Protein AF-D6Y7D0-F1 (afdb_monomer_lite)

pLDDT: mean 71.78, std 16.07, range [33.53, 88.06]

Secondary structure (DSSP, 8-state):
-PPPPSSSEEE-HHHHHHHHHHHHHHHTT--SSPPPHHHHHT--PPEEESS--EEHHHHHHHHHHHHHHHHHH------------

Radius of gyration: 14.58 Å; chains: 1; bounding box: 33×23×40 Å

Structure (mmCIF, N/CA/C/O backbone):
data_AF-D6Y7D0-F1
#
_entry.id   AF-D6Y7D0-F1
#
loop_
_atom_site.group_PDB
_atom_site.id
_atom_site.type_symbol
_atom_site.label_atom_id
_atom_site.label_alt_id
_atom_site.label_comp_id
_atom_site.label_asym_id
_atom_site.label_entity_id
_atom_site.label_seq_id
_atom_site.pdbx_PDB_ins_code
_atom_site.Cartn_x
_atom_site.Cartn_y
_atom_site.Cartn_z
_atom_site.occupancy
_atom_site.B_iso_or_equiv
_atom_site.auth_seq_id
_atom_site.auth_comp_id
_atom_site.auth_asym_id
_atom_site.auth_atom_id
_atom_site.pdbx_PDB_model_num
ATOM 1 N N . MET A 1 1 ? -6.386 10.556 -22.188 1.00 39.12 1 MET A N 1
ATOM 2 C CA . MET A 1 1 ? -5.357 10.149 -23.172 1.00 39.12 1 MET A CA 1
ATOM 3 C C . MET A 1 1 ? -4.247 9.467 -22.379 1.00 39.12 1 MET A C 1
ATOM 5 O O . MET A 1 1 ? -3.384 10.155 -21.854 1.00 39.12 1 MET A O 1
ATOM 9 N N . PHE A 1 2 ? -4.349 8.152 -22.169 1.00 45.81 2 PHE A N 1
ATOM 10 C CA . PHE A 1 2 ? -3.400 7.391 -21.347 1.00 45.81 2 PHE A CA 1
ATOM 11 C C . PHE A 1 2 ? -2.155 7.077 -22.177 1.00 45.81 2 PHE A C 1
ATOM 13 O O . PHE A 1 2 ? -2.261 6.569 -23.294 1.00 45.81 2 PHE A O 1
ATOM 20 N N . ARG A 1 3 ? -0.982 7.469 -21.677 1.00 54.34 3 ARG A N 1
ATOM 21 C CA . ARG A 1 3 ? 0.296 7.223 -22.350 1.00 54.34 3 ARG A CA 1
ATOM 22 C C . ARG A 1 3 ? 0.782 5.830 -21.948 1.00 54.34 3 ARG A C 1
ATOM 24 O O . ARG A 1 3 ? 0.916 5.601 -20.750 1.00 54.34 3 ARG A O 1
ATOM 31 N N . PRO A 1 4 ? 1.074 4.924 -22.896 1.00 48.75 4 PRO A N 1
ATOM 32 C CA . PRO A 1 4 ? 1.666 3.641 -22.547 1.00 48.75 4 PRO A CA 1
ATOM 33 C C . PRO A 1 4 ? 3.019 3.885 -21.872 1.00 48.75 4 PRO A C 1
ATOM 35 O O . PRO A 1 4 ? 3.819 4.697 -22.355 1.00 48.75 4 PRO A O 1
ATOM 38 N N . ALA A 1 5 ? 3.254 3.205 -20.749 1.00 48.88 5 ALA A N 1
ATOM 39 C CA . ALA A 1 5 ? 4.518 3.254 -20.033 1.00 48.88 5 ALA A CA 1
ATOM 40 C C . ALA A 1 5 ? 5.657 2.923 -21.008 1.00 48.88 5 ALA A C 1
ATOM 42 O O . ALA A 1 5 ? 5.699 1.857 -21.630 1.00 48.88 5 ALA A O 1
ATOM 43 N N . ARG A 1 6 ? 6.569 3.879 -21.200 1.00 51.25 6 ARG A N 1
ATOM 44 C CA . ARG A 1 6 ? 7.771 3.657 -22.000 1.00 51.25 6 ARG A CA 1
ATOM 45 C C . ARG A 1 6 ? 8.650 2.712 -21.187 1.00 51.25 6 ARG A C 1
ATOM 47 O O . ARG A 1 6 ? 9.077 3.081 -20.104 1.00 51.25 6 ARG A O 1
ATOM 54 N N . PHE A 1 7 ? 8.912 1.539 -21.759 1.00 45.88 7 PHE A N 1
ATOM 55 C CA . PHE A 1 7 ? 9.783 0.481 -21.238 1.00 45.88 7 PHE A CA 1
ATOM 56 C C . PHE A 1 7 ? 9.203 -0.355 -20.095 1.00 45.88 7 PHE A C 1
ATOM 58 O O . PHE A 1 7 ? 9.698 -0.290 -18.984 1.00 45.88 7 PHE A O 1
ATOM 65 N N . GLY A 1 8 ? 8.198 -1.181 -20.418 1.00 51.38 8 GLY A N 1
ATOM 66 C CA . GLY A 1 8 ? 8.074 -2.597 -20.022 1.00 51.38 8 GLY A CA 1
ATOM 67 C C . GLY A 1 8 ? 8.481 -3.025 -18.611 1.00 51.38 8 GLY A C 1
ATOM 68 O O . GLY A 1 8 ? 8.958 -4.1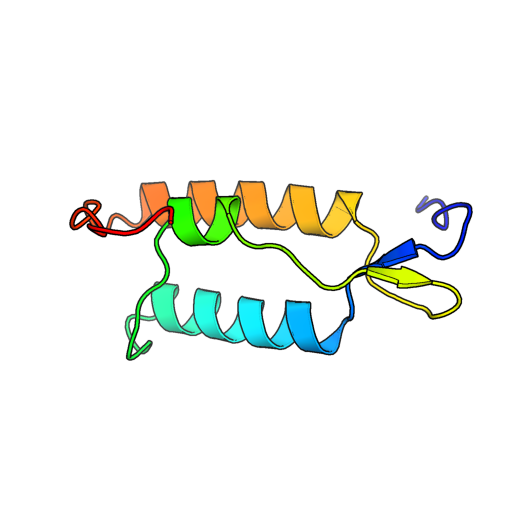45 -18.476 1.00 51.38 8 GLY A O 1
ATOM 69 N N . MET A 1 9 ? 8.341 -2.154 -17.617 1.00 58.75 9 MET A N 1
ATOM 70 C CA . MET A 1 9 ? 8.557 -2.403 -16.200 1.00 58.75 9 MET A CA 1
ATOM 71 C C . MET A 1 9 ? 7.245 -2.056 -15.515 1.00 58.75 9 MET A C 1
ATOM 73 O O . MET A 1 9 ? 6.887 -0.885 -15.386 1.00 58.75 9 MET A O 1
ATOM 77 N N . GLY A 1 10 ? 6.493 -3.089 -15.170 1.00 70.88 10 GLY A N 1
ATOM 78 C CA . GLY A 1 10 ? 5.236 -2.969 -14.448 1.00 70.88 10 GLY A CA 1
ATOM 79 C C . GLY A 1 10 ? 5.230 -3.927 -13.274 1.00 70.88 10 GLY A C 1
ATOM 80 O O . GLY A 1 10 ? 6.000 -4.890 -13.255 1.00 70.88 10 GLY A O 1
ATOM 81 N N . TYR A 1 11 ? 4.378 -3.670 -12.296 1.00 81.88 11 TYR A N 1
ATOM 82 C CA . TYR A 1 11 ? 4.140 -4.643 -11.241 1.00 81.88 11 TYR A CA 1
ATOM 83 C C . TYR A 1 11 ? 3.355 -5.837 -11.778 1.00 81.88 11 TYR A C 1
ATOM 85 O O . TYR A 1 11 ? 2.543 -5.702 -12.701 1.00 81.88 11 TYR A O 1
ATOM 93 N N . HIS A 1 12 ? 3.631 -7.013 -11.215 1.00 81.38 12 HIS A N 1
ATOM 94 C CA . HIS A 1 12 ? 2.935 -8.244 -11.564 1.00 81.38 12 HIS A CA 1
ATOM 95 C C . HIS A 1 12 ? 1.449 -8.137 -11.202 1.00 81.38 12 HIS A C 1
ATOM 97 O O . HIS A 1 12 ? 1.113 -7.898 -10.044 1.00 81.38 12 HIS A O 1
ATOM 103 N N . GLU A 1 13 ? 0.562 -8.333 -12.180 1.00 81.88 13 GLU A N 1
ATOM 104 C CA . GLU A 1 13 ? -0.884 -8.151 -11.998 1.00 81.88 13 GLU A CA 1
ATOM 105 C C . GLU A 1 13 ? -1.455 -9.034 -10.887 1.00 81.88 13 GLU A C 1
ATOM 107 O O . GLU A 1 13 ? -2.112 -8.513 -9.993 1.00 81.88 13 GLU A O 1
ATOM 112 N N . ASP A 1 14 ? -1.109 -10.325 -10.870 1.00 82.94 14 ASP A N 1
ATOM 113 C CA . ASP A 1 14 ? -1.608 -11.261 -9.856 1.00 82.94 14 ASP A CA 1
ATOM 114 C C . ASP A 1 14 ? -1.181 -10.889 -8.427 1.00 82.94 14 ASP A C 1
ATOM 116 O O . ASP A 1 14 ? -1.902 -11.152 -7.468 1.00 82.94 14 ASP A O 1
ATOM 120 N N . GLU A 1 15 ? -0.006 -10.273 -8.263 1.00 83.62 15 GLU A N 1
ATOM 121 C CA . GLU A 1 15 ? 0.503 -9.892 -6.942 1.00 83.62 15 GLU A CA 1
ATOM 122 C C . GLU A 1 15 ? -0.223 -8.649 -6.417 1.00 83.62 15 GLU A C 1
ATOM 124 O O . GLU A 1 15 ? -0.591 -8.581 -5.242 1.00 83.62 15 GLU A O 1
ATOM 129 N N . VAL A 1 16 ? -0.490 -7.695 -7.314 1.00 84.56 16 VAL A N 1
ATOM 130 C CA . VAL A 1 16 ? -1.299 -6.512 -7.015 1.00 84.56 16 VAL A CA 1
ATOM 131 C C . VAL A 1 16 ? -2.746 -6.919 -6.723 1.00 84.56 16 VAL A C 1
ATOM 133 O O . VAL A 1 16 ? -3.307 -6.463 -5.731 1.00 84.56 16 VAL A O 1
ATOM 136 N N . ASP A 1 17 ? -3.340 -7.811 -7.519 1.00 85.38 17 ASP A N 1
ATOM 137 C CA . ASP A 1 17 ? -4.727 -8.263 -7.341 1.00 85.38 17 ASP A CA 1
ATOM 138 C C . ASP A 1 17 ? -4.931 -8.995 -6.004 1.00 85.38 17 ASP A C 1
ATOM 140 O O . ASP A 1 17 ? -5.816 -8.639 -5.222 1.00 85.38 17 ASP A O 1
ATOM 144 N N . ALA A 1 18 ? -4.037 -9.930 -5.663 1.00 87.12 18 ALA A N 1
ATOM 145 C CA . ALA A 1 18 ? -4.076 -10.632 -4.380 1.00 87.12 18 ALA A CA 1
ATOM 146 C C . ALA A 1 18 ? -3.932 -9.678 -3.180 1.00 87.12 18 ALA A C 1
ATOM 148 O O . ALA A 1 18 ? -4.542 -9.877 -2.123 1.00 87.12 18 ALA A O 1
ATOM 149 N N . PHE A 1 19 ? -3.131 -8.621 -3.327 1.00 85.12 19 PHE A N 1
ATOM 150 C CA . PHE A 1 19 ? -3.003 -7.596 -2.300 1.00 85.12 19 PHE A CA 1
ATOM 151 C C . PHE A 1 19 ? -4.276 -6.755 -2.163 1.00 85.12 19 PHE A C 1
ATOM 153 O O . PHE A 1 19 ? -4.730 -6.498 -1.044 1.00 85.12 19 PHE A O 1
ATOM 160 N N . LEU A 1 20 ? -4.883 -6.360 -3.284 1.00 85.88 20 LEU A N 1
ATOM 161 C CA . LEU A 1 20 ? -6.139 -5.613 -3.296 1.00 85.88 20 LEU A CA 1
ATOM 162 C C . LEU A 1 20 ? -7.282 -6.412 -2.660 1.00 85.88 20 LEU A C 1
ATOM 164 O O . LEU A 1 20 ? -8.039 -5.842 -1.871 1.00 85.88 20 LEU A O 1
ATOM 168 N N . ASP A 1 21 ? -7.373 -7.721 -2.905 1.00 88.06 21 ASP A N 1
ATOM 169 C CA . ASP A 1 21 ? -8.353 -8.591 -2.238 1.00 88.06 21 ASP A CA 1
ATOM 170 C C . ASP A 1 21 ? -8.210 -8.529 -0.707 1.00 88.06 21 ASP A C 1
ATOM 172 O O . ASP A 1 21 ? -9.184 -8.326 0.027 1.00 88.06 21 ASP A O 1
ATOM 176 N N . ARG A 1 22 ? -6.969 -8.553 -0.209 1.00 83.69 22 ARG A N 1
ATOM 177 C CA . ARG A 1 22 ? -6.683 -8.441 1.226 1.00 83.69 22 ARG A CA 1
ATOM 178 C C . ARG A 1 22 ? -7.033 -7.068 1.805 1.00 83.69 22 ARG A C 1
ATOM 180 O O . ARG A 1 22 ? -7.529 -6.986 2.936 1.00 83.69 22 ARG A O 1
ATOM 187 N N . VAL A 1 23 ? -6.807 -5.988 1.056 1.00 84.62 23 VAL A N 1
ATOM 188 C CA . VAL A 1 23 ? -7.251 -4.635 1.437 1.00 84.62 23 VAL A CA 1
ATOM 189 C C . VAL A 1 23 ? -8.774 -4.596 1.541 1.00 84.62 23 VAL A C 1
ATOM 191 O O . VAL A 1 23 ? -9.311 -4.111 2.537 1.00 84.62 23 VAL A O 1
ATOM 194 N N . VAL A 1 24 ? -9.484 -5.152 0.557 1.00 85.69 24 VAL A N 1
ATOM 195 C CA . VAL A 1 24 ? -10.952 -5.210 0.556 1.00 85.69 24 VAL A CA 1
ATOM 196 C C . VAL A 1 24 ? -11.465 -6.030 1.738 1.00 85.69 24 VAL A C 1
ATOM 198 O O . VAL A 1 24 ? -12.374 -5.580 2.437 1.00 85.69 24 VAL A O 1
ATOM 201 N N . ALA A 1 25 ? -10.868 -7.189 2.019 1.00 85.38 25 ALA A N 1
ATOM 202 C CA . ALA A 1 25 ? -11.209 -8.000 3.185 1.00 85.38 25 ALA A CA 1
ATOM 203 C C . ALA A 1 25 ? -10.971 -7.238 4.501 1.00 85.38 25 ALA A C 1
ATOM 205 O O . ALA A 1 25 ? -11.771 -7.337 5.433 1.00 85.38 25 ALA A O 1
ATOM 206 N N . THR A 1 26 ? -9.909 -6.429 4.571 1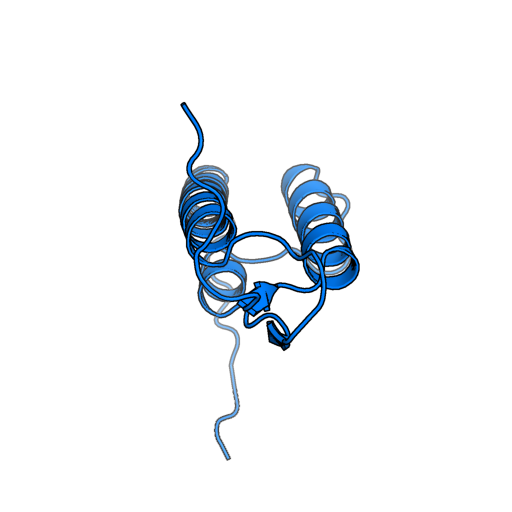.00 83.25 26 THR A N 1
ATOM 207 C CA . THR A 1 26 ? -9.607 -5.574 5.729 1.00 83.25 26 THR A CA 1
ATOM 208 C C . THR A 1 26 ? -10.672 -4.498 5.915 1.00 83.25 26 THR A C 1
ATOM 210 O O . THR A 1 26 ? -11.220 -4.359 7.006 1.00 83.25 26 THR A O 1
ATOM 213 N N . LEU A 1 27 ? -11.024 -3.779 4.847 1.00 80.56 27 LEU A N 1
ATOM 214 C CA . LEU A 1 27 ? -12.062 -2.743 4.873 1.00 80.56 27 LEU A CA 1
ATOM 215 C C . LEU A 1 27 ? -13.449 -3.312 5.197 1.00 80.56 27 LEU A C 1
ATOM 217 O O . LEU A 1 27 ? -14.264 -2.640 5.825 1.00 80.56 27 LEU A O 1
ATOM 221 N N . ARG A 1 28 ? -13.718 -4.561 4.800 1.00 83.50 28 ARG A N 1
ATOM 222 C CA . ARG A 1 28 ? -14.944 -5.294 5.147 1.00 83.50 28 ARG A CA 1
ATOM 223 C C . ARG A 1 28 ? -14.942 -5.852 6.572 1.00 83.50 28 ARG A C 1
ATOM 225 O O . ARG A 1 28 ? -15.986 -6.316 7.022 1.00 83.50 28 ARG A O 1
ATOM 232 N N . GLY A 1 29 ? -13.804 -5.835 7.268 1.00 80.31 29 GLY A N 1
ATOM 233 C CA . GLY A 1 29 ? -13.647 -6.463 8.581 1.00 80.31 29 GLY A CA 1
ATOM 234 C C . GLY A 1 29 ? -13.690 -7.996 8.545 1.00 80.31 29 GLY A C 1
ATOM 235 O O . GLY A 1 29 ? -13.937 -8.620 9.571 1.00 80.31 29 GLY A O 1
ATOM 236 N N . THR A 1 30 ? -13.482 -8.606 7.375 1.00 80.75 30 THR A N 1
ATOM 237 C CA . THR A 1 30 ? -13.482 -10.065 7.173 1.00 80.75 30 THR A CA 1
ATOM 238 C C . THR A 1 30 ? -12.077 -10.643 7.019 1.00 80.75 30 THR A C 1
ATOM 240 O O . THR A 1 30 ? -11.929 -11.858 6.932 1.00 80.75 30 THR A O 1
ATOM 243 N N . ALA A 1 31 ? -11.042 -9.800 6.951 1.00 78.75 31 ALA A N 1
ATOM 244 C CA . ALA A 1 31 ? -9.660 -10.258 6.889 1.00 78.75 31 ALA A CA 1
ATOM 245 C C . ALA A 1 31 ? -9.238 -10.904 8.213 1.00 78.75 31 ALA A C 1
ATOM 247 O O . ALA A 1 31 ? -9.336 -10.283 9.270 1.00 78.75 31 ALA A O 1
ATOM 248 N N . GLU A 1 32 ? -8.671 -12.109 8.134 1.00 73.69 32 GLU A N 1
ATOM 249 C CA . GLU A 1 32 ? -8.027 -12.764 9.281 1.00 73.69 32 GLU 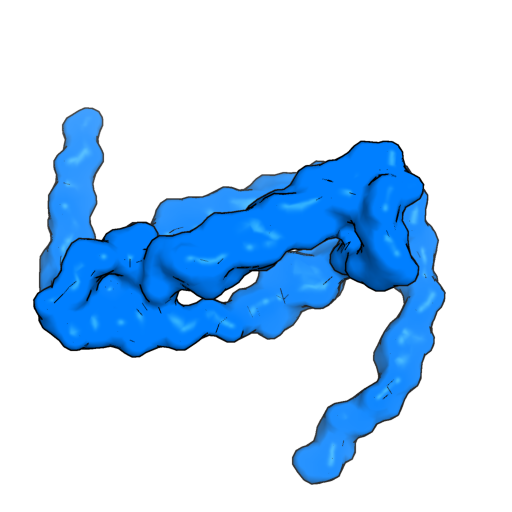A CA 1
ATOM 250 C C . GLU A 1 32 ? -6.851 -11.935 9.820 1.00 73.69 32 GLU A C 1
ATOM 252 O O . GLU A 1 32 ? -6.603 -11.892 11.022 1.00 73.69 32 GLU A O 1
ATOM 257 N N . HIS A 1 33 ? -6.148 -11.239 8.922 1.00 76.06 33 HI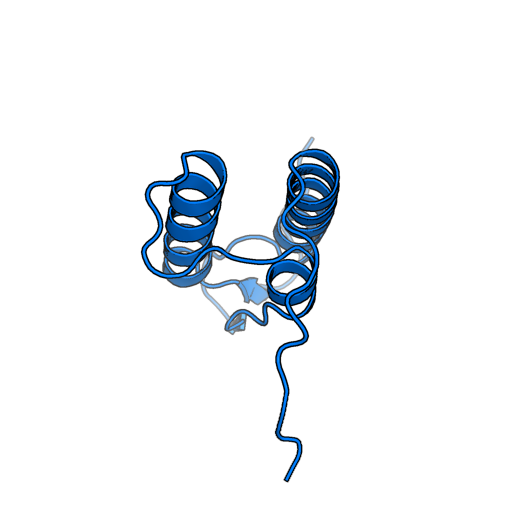S A N 1
ATOM 258 C CA . HIS A 1 33 ? -5.018 -10.370 9.238 1.00 76.06 33 HIS A CA 1
ATOM 259 C C . HIS A 1 33 ? -5.210 -9.002 8.567 1.00 76.06 33 HIS A C 1
ATOM 261 O O . HIS A 1 33 ? -4.776 -8.837 7.415 1.00 76.06 33 HIS A O 1
ATOM 267 N N . PRO A 1 34 ? -5.867 -8.045 9.251 1.00 76.50 34 PRO A N 1
ATOM 268 C CA . PRO A 1 34 ? -6.155 -6.730 8.695 1.00 76.50 34 PRO A CA 1
ATOM 269 C C . PRO A 1 34 ? -4.864 -5.980 8.353 1.00 76.50 34 PRO A C 1
ATOM 271 O O . PRO A 1 34 ? -3.923 -5.954 9.145 1.00 76.50 34 PRO A O 1
ATOM 274 N N . LEU A 1 35 ? -4.826 -5.376 7.167 1.00 82.69 35 LEU A N 1
ATOM 275 C CA . LEU A 1 35 ? -3.721 -4.526 6.726 1.00 82.69 35 LEU A CA 1
ATOM 276 C C . LEU A 1 35 ? -3.796 -3.150 7.390 1.00 82.69 35 LEU A C 1
ATOM 278 O O . LEU A 1 35 ? -4.848 -2.510 7.418 1.00 82.69 35 LEU A O 1
ATOM 282 N N . THR A 1 36 ? -2.664 -2.664 7.893 1.00 83.00 36 THR A N 1
ATOM 283 C CA . THR A 1 36 ? -2.561 -1.282 8.366 1.00 83.00 36 THR A CA 1
ATOM 284 C C . THR A 1 36 ? -2.159 -0.349 7.227 1.00 83.00 36 THR A C 1
ATOM 286 O O . THR A 1 36 ? -1.580 -0.769 6.228 1.00 83.00 36 THR A O 1
ATOM 289 N N . ALA A 1 37 ? -2.400 0.953 7.390 1.00 81.00 37 ALA A N 1
ATOM 290 C CA . ALA A 1 37 ? -1.935 1.948 6.424 1.00 81.00 37 ALA A CA 1
ATOM 291 C C . ALA A 1 37 ? -0.408 1.927 6.227 1.00 81.00 37 ALA A C 1
ATOM 293 O O . ALA A 1 37 ? 0.075 2.278 5.155 1.00 81.00 37 ALA A O 1
ATOM 294 N N . GLN A 1 38 ? 0.357 1.505 7.242 1.00 79.69 38 GLN A N 1
ATOM 295 C CA . GLN A 1 38 ? 1.801 1.335 7.111 1.00 79.69 38 GLN A CA 1
ATOM 296 C C . GLN A 1 38 ? 2.144 0.115 6.249 1.00 79.69 38 GLN A C 1
ATOM 298 O O . GLN A 1 38 ? 2.971 0.249 5.360 1.00 79.69 38 GLN A O 1
ATOM 303 N N . ASP A 1 39 ? 1.454 -1.016 6.429 1.00 83.44 39 ASP A N 1
ATOM 304 C CA . ASP A 1 39 ? 1.664 -2.211 5.594 1.00 83.44 39 ASP A CA 1
ATOM 305 C C . ASP A 1 39 ? 1.387 -1.932 4.111 1.00 83.44 39 ASP A C 1
ATOM 307 O O . ASP A 1 39 ? 2.072 -2.468 3.248 1.00 83.44 39 ASP A O 1
ATOM 311 N N . VAL A 1 40 ? 0.414 -1.063 3.806 1.00 84.62 40 VAL A N 1
ATOM 312 C CA . VAL A 1 40 ? 0.141 -0.632 2.425 1.00 84.62 40 VAL A CA 1
ATOM 313 C C . VAL A 1 40 ? 1.251 0.252 1.862 1.00 84.62 40 VAL A C 1
ATOM 315 O O . VAL A 1 40 ? 1.586 0.127 0.690 1.00 84.62 40 VAL A O 1
ATOM 318 N N . ARG A 1 41 ? 1.852 1.118 2.686 1.00 80.12 41 ARG A N 1
ATOM 319 C CA . ARG A 1 41 ? 2.981 1.969 2.272 1.00 80.12 41 ARG A CA 1
ATOM 320 C C . ARG A 1 41 ? 4.291 1.195 2.119 1.00 80.12 41 ARG A C 1
ATOM 322 O O . ARG A 1 41 ? 5.112 1.567 1.291 1.00 80.12 41 ARG A O 1
ATOM 329 N N . ASP A 1 42 ? 4.486 0.149 2.916 1.00 82.44 42 ASP A N 1
ATOM 330 C CA . ASP A 1 42 ? 5.648 -0.744 2.842 1.00 82.44 42 ASP A CA 1
ATOM 331 C C . ASP A 1 42 ? 5.455 -1.889 1.824 1.00 82.44 42 ASP A C 1
ATOM 333 O O . ASP A 1 42 ? 6.358 -2.712 1.651 1.00 82.44 42 ASP A O 1
ATOM 337 N N . ALA A 1 43 ? 4.302 -1.964 1.145 1.00 81.19 43 ALA A N 1
ATOM 338 C CA . ALA A 1 43 ? 4.035 -2.985 0.140 1.00 81.19 43 ALA A CA 1
ATOM 339 C C . ALA A 1 43 ? 4.998 -2.830 -1.047 1.00 81.19 43 ALA A C 1
ATOM 341 O O . ALA A 1 43 ? 4.999 -1.821 -1.750 1.00 81.19 43 ALA A O 1
ATOM 342 N N . MET A 1 44 ? 5.823 -3.851 -1.266 1.00 76.38 44 MET A N 1
ATOM 343 C CA . MET A 1 44 ? 6.785 -3.911 -2.363 1.00 76.38 44 MET A CA 1
ATOM 344 C C . MET A 1 44 ? 6.344 -5.009 -3.311 1.00 76.38 44 MET A C 1
ATOM 346 O O . MET A 1 44 ? 6.292 -6.170 -2.904 1.00 76.38 44 MET A O 1
ATOM 350 N N . PHE A 1 45 ? 6.049 -4.635 -4.554 1.00 81.00 45 PHE A N 1
ATOM 351 C CA . PHE A 1 45 ? 5.603 -5.587 -5.558 1.00 81.00 45 PHE A CA 1
ATOM 352 C C . PHE A 1 45 ? 6.736 -6.030 -6.482 1.00 81.00 45 PHE A C 1
ATOM 354 O O . PHE A 1 45 ? 7.641 -5.254 -6.803 1.00 81.00 45 PHE A O 1
ATOM 361 N N . THR A 1 46 ? 6.675 -7.269 -6.962 1.00 78.50 46 THR A N 1
ATOM 362 C CA . THR A 1 46 ? 7.623 -7.771 -7.960 1.00 78.50 46 THR A CA 1
ATOM 363 C C . THR A 1 46 ? 7.448 -7.030 -9.288 1.00 78.50 46 THR A C 1
ATOM 365 O O . THR A 1 46 ? 6.390 -7.086 -9.921 1.00 78.50 46 THR A O 1
ATOM 368 N N . THR A 1 47 ? 8.509 -6.370 -9.756 1.00 74.12 47 THR A N 1
ATOM 369 C CA . THR A 1 47 ? 8.532 -5.733 -11.079 1.00 74.12 47 THR A CA 1
ATOM 370 C C . THR A 1 47 ? 8.872 -6.757 -12.156 1.00 74.12 47 THR A C 1
ATOM 372 O O . THR A 1 47 ? 9.946 -7.362 -12.142 1.00 74.12 47 THR A O 1
ATOM 375 N N . VAL A 1 48 ? 7.987 -6.921 -13.137 1.00 69.38 48 VAL A N 1
ATOM 376 C CA . VAL A 1 48 ? 8.241 -7.742 -14.323 1.00 69.38 48 VAL A CA 1
ATOM 377 C C . VAL A 1 48 ? 8.799 -6.885 -15.453 1.00 69.38 48 VAL A C 1
ATOM 379 O O . VAL A 1 48 ? 8.253 -5.833 -15.785 1.00 69.38 48 VAL A O 1
ATOM 382 N N . VAL A 1 49 ? 9.895 -7.350 -16.060 1.00 62.03 49 VAL A N 1
ATOM 383 C CA . VAL A 1 49 ? 10.489 -6.741 -17.257 1.00 62.03 49 VAL A CA 1
ATOM 384 C C . VAL A 1 49 ? 10.063 -7.558 -18.481 1.00 62.03 49 VAL A C 1
ATOM 386 O O . VAL A 1 49 ? 10.158 -8.782 -18.447 1.00 62.03 49 VAL A O 1
ATOM 389 N N . LEU A 1 50 ? 9.611 -6.903 -19.559 1.00 55.81 50 LEU A N 1
ATOM 390 C CA . LEU A 1 50 ? 9.131 -7.507 -20.828 1.00 55.81 50 LEU A CA 1
ATOM 391 C C . LEU A 1 50 ? 7.718 -8.137 -20.825 1.00 55.81 50 LEU A C 1
ATOM 393 O O . LEU A 1 50 ? 7.343 -8.786 -21.804 1.00 55.81 50 LEU A O 1
ATOM 397 N N . ARG A 1 51 ? 6.902 -7.925 -19.787 1.00 58.50 51 ARG A N 1
ATOM 398 C CA . ARG A 1 51 ? 5.485 -8.346 -19.747 1.00 58.50 51 ARG A CA 1
ATOM 399 C C . ARG A 1 51 ? 4.569 -7.141 -19.541 1.00 58.50 51 ARG A C 1
ATOM 401 O O . ARG A 1 51 ? 4.998 -6.121 -19.007 1.00 58.50 51 ARG A O 1
ATOM 408 N N . THR A 1 52 ? 3.319 -7.255 -19.988 1.00 60.44 52 THR A N 1
ATOM 409 C CA . THR A 1 52 ? 2.260 -6.313 -19.609 1.00 60.44 52 THR A CA 1
ATOM 410 C C . THR A 1 52 ? 2.051 -6.464 -18.107 1.00 60.44 52 THR A C 1
ATOM 412 O O . THR A 1 52 ? 1.732 -7.552 -17.648 1.00 60.44 52 THR A O 1
ATOM 415 N N . GLY A 1 53 ? 2.320 -5.410 -17.351 1.00 69.81 53 GLY A N 1
ATOM 416 C CA . GLY A 1 53 ? 2.061 -5.327 -15.919 1.00 69.81 53 GLY A CA 1
ATOM 417 C C . GLY A 1 53 ? 1.463 -3.961 -15.619 1.00 69.81 53 GLY A C 1
ATOM 418 O O . GLY A 1 53 ? 1.508 -3.065 -16.473 1.00 69.81 53 GLY A O 1
ATOM 419 N N . TYR A 1 54 ? 0.906 -3.788 -14.426 1.00 78.44 54 TYR A N 1
ATOM 420 C CA . TYR A 1 54 ? 0.383 -2.485 -14.032 1.00 78.44 54 TYR A CA 1
ATOM 421 C C . TYR A 1 54 ? 1.511 -1.456 -13.969 1.00 78.44 54 TYR A C 1
ATOM 423 O O . TYR A 1 54 ? 2.616 -1.751 -13.506 1.00 78.44 54 TYR A O 1
ATOM 431 N N . ALA A 1 55 ? 1.245 -0.242 -14.455 1.00 78.19 55 ALA A N 1
ATOM 432 C CA . ALA A 1 55 ? 2.220 0.834 -14.392 1.00 78.19 55 ALA A CA 1
ATOM 433 C C . ALA A 1 55 ? 2.529 1.147 -12.925 1.00 78.19 55 ALA A C 1
ATOM 435 O O . ALA A 1 55 ? 1.617 1.392 -12.140 1.00 78.19 55 ALA A O 1
ATOM 436 N N . ILE A 1 56 ? 3.817 1.154 -12.579 1.00 79.38 56 ILE A N 1
ATOM 437 C CA . ILE A 1 56 ? 4.298 1.379 -11.208 1.00 79.38 56 ILE A CA 1
ATOM 438 C C . ILE A 1 56 ? 3.670 2.642 -10.607 1.00 79.38 56 ILE A C 1
ATOM 440 O O . ILE A 1 56 ? 3.165 2.594 -9.495 1.00 79.38 56 ILE A O 1
ATOM 444 N N . ASP A 1 57 ? 3.640 3.733 -11.376 1.00 80.56 57 ASP A N 1
ATOM 445 C CA . ASP A 1 57 ? 3.073 5.026 -10.971 1.00 80.56 57 ASP A CA 1
ATOM 446 C C . ASP A 1 57 ? 1.563 4.959 -10.673 1.00 80.56 57 ASP A C 1
ATOM 448 O O . ASP A 1 57 ? 1.101 5.541 -9.696 1.00 80.56 57 ASP A O 1
ATOM 452 N N . GLU A 1 58 ? 0.795 4.198 -11.463 1.00 82.50 58 GLU A N 1
ATOM 453 C CA . GLU A 1 58 ? -0.647 4.042 -11.224 1.00 82.50 58 GLU A CA 1
ATOM 454 C C . GLU A 1 58 ? -0.925 3.206 -9.975 1.00 82.50 58 GLU A C 1
ATOM 456 O O . GLU A 1 58 ? -1.817 3.538 -9.194 1.00 82.50 58 GLU A O 1
ATOM 461 N N . VAL A 1 59 ? -0.150 2.138 -9.764 1.00 83.69 59 VAL A N 1
ATOM 462 C CA . VAL A 1 59 ? -0.278 1.311 -8.558 1.00 83.69 59 VAL A CA 1
ATOM 463 C C . VAL A 1 59 ? 0.138 2.108 -7.327 1.00 83.69 59 VAL A C 1
ATOM 465 O O . VAL A 1 59 ? -0.584 2.093 -6.340 1.00 83.69 59 VAL A O 1
ATOM 468 N N . ASP A 1 60 ? 1.244 2.848 -7.382 1.00 83.44 60 ASP A N 1
ATOM 469 C CA . ASP A 1 60 ? 1.735 3.648 -6.254 1.00 83.44 60 ASP A CA 1
ATOM 470 C C . ASP A 1 60 ? 0.722 4.728 -5.834 1.00 83.44 60 ASP A C 1
ATOM 472 O O . ASP A 1 60 ? 0.379 4.853 -4.655 1.00 83.44 60 ASP A O 1
ATOM 476 N N . ALA A 1 61 ? 0.134 5.430 -6.811 1.00 87.31 61 ALA A N 1
ATOM 477 C CA . ALA A 1 61 ? -0.934 6.395 -6.562 1.00 87.31 61 ALA A CA 1
ATOM 478 C C . ALA A 1 61 ? -2.169 5.747 -5.909 1.00 87.31 61 ALA A C 1
ATOM 480 O O . ALA A 1 61 ? -2.750 6.309 -4.976 1.00 87.31 61 ALA A O 1
ATOM 481 N N . LEU A 1 62 ? -2.549 4.547 -6.361 1.00 85.19 62 LEU A N 1
ATOM 482 C CA . LEU A 1 62 ? -3.654 3.787 -5.779 1.00 85.19 62 LEU A CA 1
ATOM 483 C C . LEU A 1 62 ? -3.351 3.357 -4.333 1.00 85.19 62 LEU A C 1
ATOM 485 O O . LEU A 1 62 ? -4.202 3.513 -3.456 1.00 85.19 62 LEU A O 1
ATOM 489 N N . LEU A 1 63 ? -2.144 2.854 -4.058 1.00 86.00 63 LEU A N 1
ATOM 490 C CA . LEU A 1 63 ? -1.716 2.470 -2.707 1.00 86.00 63 LEU A CA 1
ATOM 491 C C . LEU A 1 63 ? -1.754 3.664 -1.750 1.00 86.00 63 LEU A C 1
ATOM 493 O O . LEU A 1 63 ? -2.204 3.521 -0.612 1.00 86.00 63 LEU A O 1
ATOM 497 N N . ALA A 1 64 ? -1.335 4.848 -2.206 1.00 86.94 64 ALA A N 1
ATOM 498 C CA . ALA A 1 64 ? -1.404 6.072 -1.414 1.00 86.94 64 ALA A CA 1
ATOM 499 C C . ALA A 1 64 ? -2.855 6.443 -1.052 1.00 86.94 64 ALA A C 1
ATOM 501 O O . ALA A 1 64 ? -3.136 6.821 0.092 1.00 86.94 64 ALA A O 1
ATOM 502 N N . GLU A 1 65 ? -3.795 6.285 -1.989 1.00 86.88 65 GLU A N 1
ATOM 503 C CA . GLU A 1 65 ? -5.221 6.511 -1.734 1.00 86.88 65 GLU A CA 1
ATOM 504 C C . GLU A 1 65 ? -5.786 5.503 -0.720 1.00 86.88 65 GLU A C 1
ATOM 506 O O . GLU A 1 65 ? -6.457 5.896 0.243 1.00 86.88 65 GLU A O 1
ATOM 511 N N . ILE A 1 66 ? -5.463 4.216 -0.890 1.00 86.00 66 ILE A N 1
ATOM 512 C CA . ILE A 1 66 ? -5.871 3.129 0.010 1.00 86.00 66 ILE A CA 1
ATOM 513 C C . ILE A 1 66 ? -5.314 3.345 1.418 1.00 86.00 66 ILE A C 1
ATOM 515 O O . ILE A 1 66 ? -6.052 3.204 2.394 1.00 86.00 66 ILE A O 1
ATOM 519 N N . ALA A 1 67 ? -4.038 3.715 1.545 1.00 85.06 67 ALA A N 1
ATOM 520 C CA . ALA A 1 67 ? -3.429 4.020 2.833 1.00 85.06 67 ALA A CA 1
ATOM 521 C C . ALA A 1 67 ? -4.192 5.156 3.529 1.00 85.06 67 ALA A C 1
ATOM 523 O O . ALA A 1 67 ? -4.569 5.023 4.692 1.00 85.06 67 ALA A O 1
ATOM 524 N N . GLY A 1 68 ? -4.522 6.226 2.798 1.00 84.81 68 GLY A N 1
ATOM 525 C CA . GLY A 1 68 ? -5.351 7.311 3.319 1.00 84.81 68 GLY A CA 1
ATOM 526 C C . GLY A 1 68 ? -6.763 6.861 3.714 1.00 84.81 68 GLY A C 1
ATOM 527 O O . GLY A 1 68 ? -7.313 7.354 4.698 1.00 84.81 68 GLY A O 1
ATOM 528 N N . LEU A 1 69 ? -7.369 5.927 2.976 1.00 84.00 69 LEU A N 1
ATOM 529 C CA . LEU A 1 69 ? -8.673 5.352 3.316 1.00 84.00 69 LEU A CA 1
ATOM 530 C C . LEU A 1 69 ? -8.608 4.521 4.603 1.00 84.00 69 LEU A C 1
ATOM 532 O O . LEU A 1 69 ? -9.459 4.691 5.475 1.00 84.00 69 LEU A O 1
ATOM 536 N N . LEU A 1 70 ? -7.585 3.681 4.757 1.00 80.31 70 LEU A N 1
ATOM 537 C CA . LEU A 1 70 ? -7.367 2.878 5.961 1.00 80.31 70 LEU A CA 1
ATOM 538 C C . LEU A 1 70 ? -7.110 3.750 7.196 1.00 80.31 70 LEU A C 1
ATOM 540 O O . LEU A 1 70 ? -7.629 3.445 8.268 1.00 80.31 70 LEU A O 1
ATOM 544 N N . GLU A 1 71 ? -6.384 4.865 7.059 1.00 81.69 71 GLU A N 1
ATOM 545 C CA . GLU A 1 71 ? -6.193 5.815 8.167 1.00 81.69 71 GLU A CA 1
ATOM 546 C C . GLU A 1 71 ? -7.506 6.466 8.609 1.00 81.69 71 GLU A C 1
ATOM 548 O O . GLU A 1 71 ? -7.720 6.662 9.805 1.00 81.69 71 GLU A O 1
ATOM 553 N N . ARG A 1 72 ? -8.423 6.737 7.671 1.00 78.31 72 ARG A N 1
ATOM 554 C CA . ARG A 1 72 ? -9.764 7.257 7.990 1.00 78.31 72 ARG A CA 1
ATOM 555 C C . ARG A 1 72 ? -10.676 6.208 8.621 1.00 78.31 72 ARG A C 1
ATOM 557 O O . ARG A 1 72 ? -11.487 6.554 9.473 1.00 78.31 72 ARG A O 1
ATOM 564 N N . HIS A 1 73 ? -10.561 4.951 8.195 1.00 70.62 73 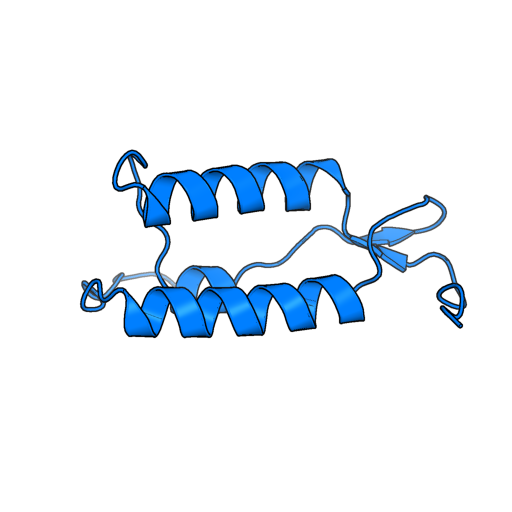HIS A N 1
ATOM 565 C CA . HIS A 1 73 ? -11.357 3.845 8.731 1.00 70.62 73 HIS A CA 1
ATOM 566 C C . HIS A 1 73 ? -10.849 3.328 10.083 1.00 70.62 73 HIS A C 1
ATOM 568 O O . HIS A 1 73 ? -11.622 2.709 10.807 1.00 70.62 73 HIS A O 1
ATOM 574 N N . GLY A 1 74 ? -9.604 3.640 10.452 1.00 59.41 74 GLY A N 1
ATOM 575 C CA . GLY A 1 74 ? -9.109 3.568 11.822 1.00 59.41 74 GLY A CA 1
ATOM 576 C C . GLY A 1 74 ? -9.055 2.158 12.408 1.00 59.41 74 GLY A C 1
ATOM 577 O O . GLY A 1 74 ? -9.960 1.728 13.115 1.00 59.41 74 GLY A O 1
ATOM 578 N N . THR A 1 75 ? -7.909 1.494 12.255 1.00 51.34 75 THR A N 1
ATOM 579 C CA . THR A 1 75 ? -7.387 0.645 13.337 1.00 51.34 75 THR A CA 1
ATOM 580 C C . THR A 1 75 ? -6.190 1.392 13.924 1.00 51.34 75 THR A C 1
ATOM 582 O O . THR A 1 75 ? -5.299 1.762 13.155 1.00 51.34 75 THR A O 1
ATOM 585 N N . PRO A 1 76 ? -6.139 1.687 15.239 1.00 48.62 76 PRO A N 1
ATOM 586 C CA . PRO A 1 76 ? -4.925 2.238 15.828 1.00 48.62 76 PRO A CA 1
ATOM 587 C C . PRO A 1 76 ? -3.772 1.277 15.516 1.00 48.62 76 PRO A C 1
ATOM 589 O O . PRO A 1 76 ? -3.976 0.062 15.597 1.00 48.62 76 PRO A O 1
ATOM 592 N N . PRO A 1 77 ? -2.576 1.770 15.149 1.00 48.44 77 PRO A N 1
ATOM 593 C CA . PRO A 1 77 ? -1.443 0.894 14.917 1.00 48.44 77 PRO A CA 1
ATOM 594 C C . PRO A 1 77 ? -1.152 0.157 16.226 1.00 48.44 77 PRO A C 1
ATOM 596 O O . PRO A 1 77 ? -0.553 0.713 17.149 1.00 48.44 77 PRO A O 1
ATOM 599 N N . CYS A 1 78 ? -1.569 -1.109 16.329 1.00 46.12 78 CYS A N 1
ATOM 600 C CA . CYS A 1 78 ? -1.007 -2.017 17.313 1.00 46.12 78 CYS A CA 1
ATOM 601 C C . CYS A 1 78 ? 0.403 -2.336 16.820 1.00 46.12 78 CYS A C 1
ATOM 603 O O . CYS A 1 78 ? 0.629 -3.318 16.126 1.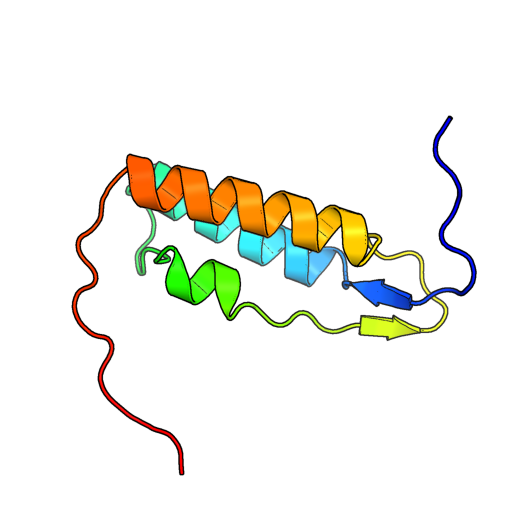00 46.12 78 CYS A O 1
ATOM 605 N N . ARG A 1 79 ? 1.300 -1.379 17.083 1.00 50.16 79 ARG A N 1
ATOM 606 C CA . ARG A 1 79 ? 2.760 -1.438 17.104 1.00 50.16 79 ARG A CA 1
ATOM 607 C C . ARG A 1 79 ? 3.286 -2.823 16.702 1.00 50.16 79 ARG A C 1
ATOM 609 O O . ARG A 1 79 ? 3.568 -3.639 17.575 1.00 50.16 79 ARG A O 1
ATOM 616 N N . GLN A 1 80 ? 3.412 -3.088 15.399 1.00 40.31 80 GLN A N 1
ATOM 617 C CA . GLN A 1 80 ? 4.120 -4.273 14.920 1.00 40.31 80 GLN A CA 1
ATOM 618 C C . GLN A 1 80 ? 5.584 -4.099 15.317 1.00 40.31 80 GLN A C 1
ATOM 620 O O . GLN A 1 80 ? 6.346 -3.298 14.775 1.00 40.31 80 GLN A O 1
ATOM 625 N N . ALA A 1 81 ? 5.900 -4.774 16.410 1.00 38.84 81 ALA A N 1
ATOM 626 C CA . ALA A 1 81 ? 7.216 -4.979 16.940 1.00 38.84 81 ALA A CA 1
ATOM 627 C C . ALA A 1 81 ? 8.023 -5.841 15.960 1.00 38.84 81 ALA A C 1
ATOM 629 O O . ALA A 1 81 ? 7.495 -6.823 15.458 1.00 38.84 81 ALA A O 1
ATOM 630 N N . VAL A 1 82 ? 9.328 -5.543 15.848 1.00 45.03 82 VAL A N 1
ATOM 631 C CA . VAL A 1 82 ? 10.400 -6.530 15.583 1.00 45.03 82 VAL A CA 1
ATOM 632 C C . VAL A 1 82 ? 10.367 -7.103 14.148 1.00 45.03 82 VAL A C 1
ATOM 634 O O . VAL A 1 82 ? 9.508 -7.890 13.797 1.00 45.03 82 VAL A O 1
ATOM 637 N N . LYS A 1 83 ? 11.311 -6.815 13.243 1.00 35.78 83 LYS A N 1
ATOM 638 C CA . LYS A 1 83 ? 12.753 -7.122 13.315 1.00 35.78 83 LYS A CA 1
ATOM 639 C C . LYS A 1 83 ? 13.414 -6.530 12.055 1.00 35.78 83 LYS A C 1
ATOM 641 O O . LYS A 1 83 ? 13.039 -6.914 10.952 1.00 35.78 83 LYS A O 1
ATOM 646 N N . ARG A 1 84 ? 14.418 -5.661 12.189 1.00 33.53 84 ARG A N 1
ATOM 647 C CA . ARG A 1 84 ? 15.471 -5.554 11.165 1.00 33.53 84 ARG A CA 1
ATOM 648 C C . ARG A 1 84 ? 16.690 -6.279 11.725 1.00 33.53 84 ARG A C 1
ATOM 650 O O . ARG A 1 84 ? 17.182 -5.888 12.782 1.00 33.53 84 ARG A O 1
ATOM 657 N N . ALA A 1 85 ? 17.048 -7.388 11.085 1.00 34.69 85 ALA A N 1
ATOM 658 C CA . ALA A 1 85 ? 18.323 -8.076 11.258 1.00 34.69 85 ALA A CA 1
ATOM 659 C C . ALA A 1 85 ? 19.305 -7.554 10.206 1.00 34.69 85 ALA A C 1
ATOM 661 O O . ALA A 1 85 ? 18.818 -7.175 9.115 1.00 34.69 85 ALA A O 1
#

Organism: Thermobispora bispora (strain ATCC 19993 / DSM 43833 / CBS 139.67 / JCM 10125 / KCTC 9307 / NBRC 14880 / R51) (NCBI:txid469371)

Sequence (85 aa):
MFRPARFGMGYHEDEVDAFLDRVVATLRGTAEHPLTAQDVRDAMFTTVVLRTGYAIDEVDALLAEIAGLLERHGTPPCRQAVKRA

InterPro domains:
  IPR019933 DivIVA domain [TIGR03544] (2-27)
  IPR019933 DivIVA domain [TIGR03544] (35-68)

Foldseek 3Di:
DDDPPDFAKAFAAVQLVVVVVQLVCLLVVNHPDHDALVNLVVDDTDIGGPDDHHHPVVSNVVSNVSSVVRVVVDDDPPPPDDDDD